Protein AF-A0A659S687-F1 (afdb_monomer)

pLDDT: mean 72.68, std 13.69, range [40.66, 93.31]

Solvent-accessible surface area (backbone atoms only — not comparable to full-atom values): 5165 Å² total; per-residue (Å²): 113,69,66,62,53,48,52,52,52,51,53,31,72,76,35,100,54,63,29,64,43,75,40,89,47,77,103,77,66,59,49,76,42,70,29,76,60,30,53,50,52,51,54,51,50,56,50,50,51,55,53,51,49,55,52,51,56,57,70,67,39,89,86,52,73,74,82,86,41,67,66,60,59,53,52,50,58,58,57,69,63,66,78,77,123

InterPro domains:
  IPR036388 Winged helix-like DNA-binding domain superfamily [G3DSA:1.10.10.10] (1-63)
  IPR036390 Winged helix DNA-binding domain superfamily [SSF46785] (1-61)
  IPR051815 Molybdate-responsive transcriptional regulator [PTHR30432] (1-81)

Radius of gyration: 20.7 Å; Cα contacts (8 Å, |Δi|>4): 45; chains: 1; bounding box: 39×34×59 Å

Structure (mmCIF, N/CA/C/O backbone):
data_AF-A0A659S687-F1
#
_entry.id   AF-A0A659S687-F1
#
loop_
_atom_site.group_PDB
_atom_site.id
_atom_site.type_symbol
_atom_site.label_atom_id
_atom_site.label_alt_id
_atom_site.label_comp_id
_atom_site.label_asym_id
_atom_site.label_entity_id
_atom_site.label_seq_id
_atom_site.pdbx_PDB_ins_code
_atom_site.Cartn_x
_atom_site.Cartn_y
_atom_site.Cartn_z
_atom_site.occupancy
_atom_site.B_iso_or_equiv
_atom_site.auth_seq_id
_atom_site.auth_comp_id
_atom_site.auth_asym_id
_atom_site.auth_atom_id
_atom_site.pdbx_PDB_model_num
ATOM 1 N N . TYR A 1 1 ? -2.710 12.631 14.491 1.00 54.59 1 TYR A N 1
ATOM 2 C CA . TYR A 1 1 ? -3.564 11.538 15.010 1.00 54.59 1 TYR A CA 1
ATOM 3 C C . TYR A 1 1 ? -4.902 11.442 14.273 1.00 54.59 1 TYR A C 1
ATOM 5 O O . TYR A 1 1 ? -5.200 10.387 13.735 1.00 54.59 1 TYR A O 1
ATOM 13 N N . LYS A 1 2 ? -5.683 12.531 14.169 1.00 68.38 2 LYS A N 1
ATOM 14 C CA . LYS A 1 2 ? -6.995 12.538 13.487 1.00 68.38 2 LYS A CA 1
ATOM 15 C C . LYS A 1 2 ? -6.930 12.191 11.985 1.00 68.38 2 LYS A C 1
ATOM 17 O O . LYS A 1 2 ? -7.766 11.443 11.503 1.00 68.38 2 LYS A O 1
ATOM 22 N N . SER A 1 3 ? -5.908 12.676 11.273 1.00 74.50 3 SER A N 1
ATOM 23 C CA . SER A 1 3 ? -5.688 12.406 9.840 1.00 74.50 3 SER A CA 1
ATOM 24 C C . SER A 1 3 ? -5.448 10.926 9.523 1.00 74.50 3 SER A C 1
ATOM 26 O O . SER A 1 3 ? -6.068 10.389 8.616 1.00 74.50 3 SER A O 1
ATOM 28 N N . ALA A 1 4 ? -4.605 10.249 10.307 1.00 70.56 4 ALA A N 1
ATOM 29 C CA . ALA A 1 4 ? -4.339 8.818 10.145 1.00 70.56 4 ALA A CA 1
ATOM 30 C C . ALA A 1 4 ? -5.594 7.966 10.397 1.00 70.56 4 ALA A C 1
ATOM 32 O O . ALA A 1 4 ? -5.843 6.995 9.691 1.00 70.56 4 ALA A O 1
ATOM 33 N N . TRP A 1 5 ? -6.417 8.364 11.370 1.00 71.06 5 TRP A N 1
ATOM 34 C CA . TRP A 1 5 ? -7.689 7.696 11.642 1.00 71.06 5 TRP A CA 1
ATOM 35 C C . TRP A 1 5 ? -8.718 7.874 10.525 1.00 71.06 5 TRP A C 1
ATOM 37 O O . TRP A 1 5 ? -9.430 6.920 10.223 1.00 71.06 5 TRP A O 1
ATOM 47 N N . TYR A 1 6 ? -8.784 9.056 9.904 1.00 76.00 6 TYR A N 1
ATOM 48 C CA . TYR A 1 6 ? -9.623 9.261 8.720 1.00 76.00 6 TYR A CA 1
ATOM 49 C C . TYR A 1 6 ? -9.160 8.390 7.555 1.00 76.00 6 TYR A C 1
ATOM 51 O O . TYR A 1 6 ? -9.971 7.649 7.019 1.00 76.00 6 TYR A O 1
ATOM 59 N N . ALA A 1 7 ? -7.856 8.364 7.266 1.00 78.56 7 ALA A N 1
ATOM 60 C CA . ALA A 1 7 ? -7.309 7.523 6.202 1.00 78.56 7 ALA A CA 1
ATOM 61 C C . ALA A 1 7 ? -7.632 6.030 6.401 1.00 78.56 7 ALA A C 1
ATOM 63 O O . ALA A 1 7 ? -8.040 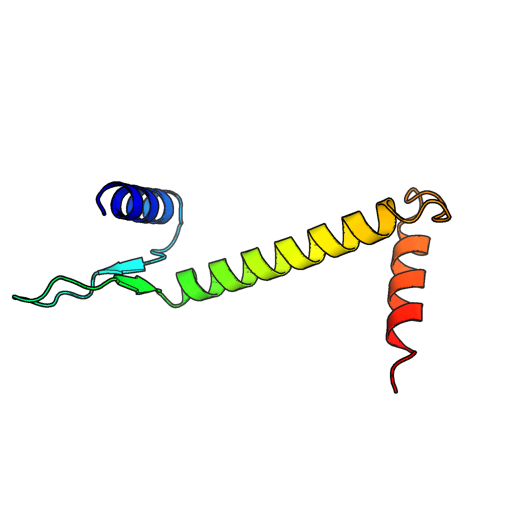5.357 5.460 1.00 78.56 7 ALA A O 1
ATOM 64 N N . ILE A 1 8 ? -7.521 5.511 7.630 1.00 73.88 8 ILE A N 1
ATOM 65 C CA . ILE A 1 8 ? -7.878 4.116 7.940 1.00 73.88 8 ILE A CA 1
ATOM 66 C C . ILE A 1 8 ? -9.376 3.858 7.734 1.00 73.88 8 ILE A C 1
ATOM 68 O O . ILE A 1 8 ? -9.751 2.819 7.191 1.00 73.88 8 ILE A O 1
ATOM 72 N N . ASN A 1 9 ? -10.238 4.783 8.169 1.00 77.25 9 ASN A N 1
ATOM 73 C CA . ASN A 1 9 ? -11.681 4.659 7.971 1.00 77.25 9 ASN A CA 1
ATOM 74 C C . ASN A 1 9 ? -12.046 4.679 6.482 1.00 77.25 9 ASN A C 1
ATOM 76 O O . ASN A 1 9 ? -12.815 3.826 6.046 1.00 77.25 9 ASN A O 1
ATOM 80 N N . ASP A 1 10 ? -11.456 5.592 5.713 1.00 81.06 10 ASP A N 1
ATOM 81 C CA . ASP A 1 10 ? -11.686 5.712 4.274 1.00 81.06 10 ASP A CA 1
ATOM 82 C C . ASP A 1 10 ? -11.220 4.443 3.549 1.00 81.06 10 ASP A C 1
ATOM 84 O O . ASP A 1 10 ? -11.957 3.868 2.752 1.00 81.06 10 ASP A O 1
ATOM 88 N N . MET A 1 11 ? -10.036 3.926 3.889 1.00 78.12 11 MET A N 1
ATOM 89 C CA . MET A 1 11 ? -9.523 2.677 3.323 1.00 78.12 11 MET A CA 1
ATOM 90 C C . MET A 1 11 ? -10.395 1.463 3.674 1.00 78.12 11 MET A C 1
ATOM 92 O O . MET A 1 11 ? -10.598 0.592 2.829 1.00 78.12 11 MET A O 1
ATOM 96 N N . ASN A 1 12 ? -10.928 1.398 4.898 1.00 79.12 12 ASN A N 1
ATOM 97 C CA . ASN A 1 12 ? -11.881 0.363 5.297 1.00 79.12 12 ASN A CA 1
ATOM 98 C C . ASN A 1 12 ? -13.203 0.483 4.525 1.00 79.12 12 ASN A C 1
ATOM 100 O O . ASN A 1 12 ? -13.762 -0.538 4.144 1.00 79.12 12 ASN A O 1
ATOM 104 N N . GLN A 1 13 ? -13.695 1.702 4.279 1.00 79.00 13 GLN A N 1
ATOM 105 C CA . GLN A 1 13 ? -14.939 1.943 3.543 1.00 79.00 13 GLN A CA 1
ATOM 106 C C . GLN A 1 13 ? -14.813 1.626 2.048 1.00 79.00 13 GLN A C 1
ATOM 108 O O . GLN A 1 13 ? -15.764 1.149 1.434 1.00 79.00 13 GLN A O 1
ATOM 113 N N . LEU A 1 14 ? -13.639 1.871 1.465 1.00 81.44 14 LEU A N 1
ATOM 114 C CA . LEU A 1 14 ? -13.335 1.566 0.066 1.00 81.44 14 LEU A CA 1
ATOM 115 C C . LEU A 1 14 ? -13.001 0.084 -0.169 1.00 81.44 14 LEU A C 1
ATOM 117 O O . LEU A 1 14 ? -12.949 -0.361 -1.315 1.00 81.44 14 L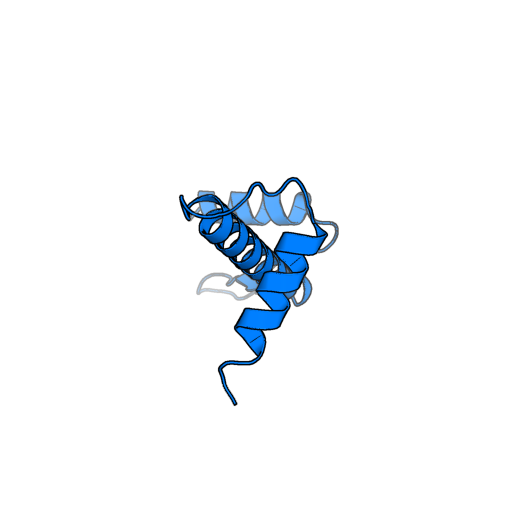EU A O 1
ATOM 121 N N . SER A 1 15 ? -12.770 -0.685 0.896 1.00 78.50 15 SER A N 1
ATOM 122 C CA . SER A 1 15 ? -12.402 -2.097 0.814 1.00 78.50 15 SER A CA 1
ATOM 123 C C . SER A 1 15 ? -13.602 -3.003 1.056 1.00 78.50 15 SER A C 1
ATOM 125 O O . SER A 1 15 ? -14.395 -2.789 1.965 1.00 78.50 15 SER A O 1
ATOM 127 N N . ALA A 1 16 ? -13.693 -4.096 0.297 1.00 78.25 16 ALA A N 1
ATOM 128 C CA . ALA A 1 16 ? -14.736 -5.108 0.493 1.00 78.25 16 ALA A CA 1
ATOM 129 C C . ALA A 1 16 ? -14.626 -5.849 1.844 1.00 78.25 16 ALA A C 1
ATOM 131 O O . ALA A 1 16 ? -15.577 -6.493 2.282 1.00 78.25 16 ALA A O 1
ATOM 132 N N . GLN A 1 17 ? -13.461 -5.785 2.493 1.00 81.81 17 GLN A N 1
ATOM 133 C CA . GLN A 1 17 ? -13.186 -6.377 3.800 1.00 81.81 17 GLN A CA 1
ATOM 134 C C . GLN A 1 17 ? -12.426 -5.366 4.663 1.00 81.81 17 GLN A C 1
ATOM 136 O O . GLN A 1 17 ? -11.592 -4.616 4.151 1.00 81.81 17 GLN A O 1
ATOM 141 N N . MET A 1 18 ? -12.683 -5.368 5.974 1.00 81.44 18 MET A N 1
ATOM 142 C CA . MET A 1 18 ? -11.965 -4.504 6.914 1.00 81.44 18 MET A CA 1
ATOM 143 C C . MET A 1 18 ? -10.459 -4.775 6.847 1.00 81.44 18 MET A C 1
ATOM 145 O O . MET A 1 18 ? -10.020 -5.921 6.936 1.00 81.44 18 MET A O 1
ATOM 149 N N . LEU A 1 19 ? -9.664 -3.716 6.712 1.00 81.50 19 LEU A N 1
ATOM 150 C CA . LEU A 1 19 ? -8.202 -3.762 6.684 1.00 81.50 19 LEU A CA 1
ATOM 151 C C . LEU A 1 19 ? -7.603 -3.646 8.087 1.00 81.50 19 LEU A C 1
ATOM 153 O O . LEU A 1 19 ? -6.561 -4.236 8.372 1.00 81.50 19 LEU A O 1
ATOM 157 N N . VAL A 1 20 ? -8.257 -2.875 8.959 1.00 83.31 20 VAL A N 1
ATOM 158 C CA . VAL A 1 20 ? -7.786 -2.574 10.315 1.00 83.31 20 VAL A CA 1
ATOM 159 C C . VAL A 1 20 ? -8.929 -2.724 11.312 1.00 83.31 20 VAL A C 1
ATOM 161 O O . VAL A 1 20 ? -9.974 -2.086 11.164 1.00 83.31 20 VAL A O 1
ATOM 164 N N . GLU A 1 21 ? -8.707 -3.524 12.349 1.00 75.94 21 GLU A N 1
ATOM 165 C CA . GLU A 1 21 ? -9.592 -3.676 13.500 1.00 75.94 21 GLU A CA 1
ATOM 166 C C . GLU A 1 21 ? -9.162 -2.758 14.646 1.00 75.94 21 GLU A C 1
ATOM 168 O O . GLU A 1 21 ? -7.974 -2.512 14.883 1.00 75.94 21 GLU A O 1
ATOM 173 N N . ARG A 1 22 ? -10.148 -2.246 15.387 1.00 71.62 22 ARG A N 1
ATOM 174 C CA . ARG A 1 22 ? -9.886 -1.509 16.624 1.00 71.62 22 ARG A CA 1
ATOM 175 C C . ARG A 1 22 ? -9.629 -2.514 17.738 1.00 71.62 22 ARG A C 1
ATOM 177 O O . ARG A 1 22 ? -10.511 -3.310 18.043 1.00 71.62 22 ARG A O 1
ATOM 184 N N . ALA A 1 23 ? -8.481 -2.431 18.398 1.00 62.22 23 ALA A N 1
ATOM 185 C CA . ALA A 1 23 ? -8.296 -3.111 19.669 1.00 62.22 23 ALA A CA 1
ATOM 186 C C . ALA A 1 23 ? -9.106 -2.350 20.729 1.00 62.22 23 ALA A C 1
ATOM 188 O O . ALA A 1 23 ? -8.757 -1.235 21.127 1.00 62.22 23 ALA A O 1
ATOM 189 N N . THR A 1 24 ? -10.228 -2.916 21.167 1.00 52.25 24 THR A N 1
ATOM 190 C CA . THR A 1 24 ? -10.981 -2.398 22.311 1.00 52.25 24 THR A CA 1
ATOM 191 C C . THR A 1 24 ? -10.144 -2.590 23.579 1.00 52.25 24 THR A C 1
ATOM 193 O O . THR A 1 24 ? -10.014 -3.695 24.090 1.00 52.25 24 THR A O 1
ATOM 196 N N . GLY A 1 25 ? -9.547 -1.511 24.095 1.00 50.47 25 GLY A N 1
ATOM 197 C CA . GLY A 1 25 ? -8.731 -1.552 25.313 1.00 50.47 25 GLY A CA 1
ATOM 198 C C . GLY A 1 25 ? -8.751 -0.227 26.075 1.00 50.47 25 GLY A C 1
ATOM 199 O O . GLY A 1 25 ? -8.341 0.803 25.545 1.00 50.47 25 GLY A O 1
ATOM 200 N N . GLY A 1 26 ? -9.284 -0.255 27.303 1.00 58.12 26 GLY A N 1
ATOM 201 C CA . GLY A 1 26 ? -9.523 0.905 28.173 1.00 58.12 26 GLY A CA 1
ATOM 202 C C . GLY A 1 26 ? -8.267 1.628 28.686 1.00 58.12 26 GLY A C 1
ATOM 203 O O . GLY A 1 26 ? -7.155 1.180 28.448 1.00 58.12 26 GLY A O 1
ATOM 204 N N . LYS A 1 27 ? -8.489 2.761 29.383 1.00 48.03 27 LYS A N 1
ATOM 205 C CA . LYS A 1 27 ? -7.582 3.738 30.057 1.00 48.03 27 LYS A CA 1
ATOM 206 C C . LYS A 1 27 ? -6.226 4.137 29.424 1.00 48.03 27 LYS A C 1
ATOM 208 O O . LYS A 1 27 ? -5.707 5.171 29.827 1.00 48.03 27 LYS A O 1
ATOM 213 N N . GLY A 1 28 ? -5.689 3.425 28.433 1.00 51.03 28 GLY A N 1
ATOM 214 C CA . GLY A 1 28 ? -4.382 3.665 27.803 1.00 51.03 28 GLY A CA 1
ATOM 215 C C . GLY A 1 28 ? -4.401 3.860 26.281 1.00 51.03 28 GLY A C 1
ATOM 216 O O . GLY A 1 28 ? -3.344 4.041 25.691 1.00 51.03 28 GLY A O 1
ATOM 217 N N . GLY A 1 29 ? -5.577 3.880 25.646 1.00 51.56 29 GLY A N 1
ATOM 218 C CA . GLY A 1 29 ? -5.723 4.209 24.224 1.00 51.56 29 GLY A CA 1
ATOM 219 C C . GLY A 1 29 ? -5.852 2.971 23.340 1.00 51.56 29 GLY A C 1
ATOM 220 O O . GLY A 1 29 ? -4.938 2.159 23.233 1.00 51.56 29 GLY A O 1
ATOM 221 N N . GLY A 1 30 ? -7.017 2.848 22.702 1.00 57.66 30 GLY A N 1
ATOM 222 C CA . GLY A 1 30 ? -7.344 1.754 21.792 1.00 57.66 30 GLY A CA 1
ATOM 223 C C . GLY A 1 30 ? -6.345 1.666 20.643 1.00 57.66 30 GLY A C 1
ATOM 224 O O . GLY A 1 30 ? -6.226 2.589 19.834 1.00 57.66 30 GLY A O 1
ATOM 225 N N . GLY A 1 31 ? -5.617 0.554 20.600 1.00 70.06 31 GLY A N 1
ATOM 226 C CA . GLY A 1 31 ? -4.714 0.225 19.506 1.00 70.06 31 GLY A CA 1
ATOM 227 C C . GLY A 1 31 ? -5.473 -0.098 18.218 1.00 70.06 31 GLY A C 1
ATOM 228 O O . GLY A 1 31 ? -6.696 -0.254 18.202 1.00 70.06 31 GLY A O 1
ATOM 229 N N . ALA A 1 32 ? -4.732 -0.218 17.126 1.00 77.75 32 ALA A N 1
ATOM 230 C CA . ALA A 1 32 ? -5.239 -0.651 15.835 1.00 77.75 32 ALA A CA 1
ATOM 231 C C . ALA A 1 32 ? -4.423 -1.866 15.389 1.00 77.75 32 ALA A C 1
ATOM 233 O O . ALA A 1 32 ? -3.195 -1.838 15.465 1.00 77.75 32 ALA A O 1
ATOM 234 N N . VAL A 1 33 ? -5.096 -2.931 14.966 1.00 82.12 33 VAL A N 1
ATOM 235 C CA . VAL A 1 33 ? -4.455 -4.174 14.524 1.00 82.12 33 VAL A CA 1
ATOM 236 C C . VAL A 1 33 ? -4.862 -4.436 13.083 1.00 82.12 33 VAL A C 1
ATOM 238 O O . VAL A 1 33 ? -6.031 -4.303 12.727 1.00 82.12 33 VAL A O 1
ATOM 241 N N . LEU A 1 34 ? -3.894 -4.782 12.234 1.00 85.38 34 LEU A N 1
ATOM 242 C CA . LEU A 1 34 ? -4.180 -5.180 10.858 1.00 85.38 34 LEU A CA 1
ATOM 243 C C . LEU A 1 34 ? -4.952 -6.498 10.850 1.00 85.38 34 LEU A C 1
ATOM 245 O O . LEU A 1 34 ? -4.560 -7.458 11.514 1.00 85.38 34 LEU A O 1
ATOM 249 N N . THR A 1 35 ? -6.005 -6.568 10.044 1.00 88.94 35 THR A N 1
ATOM 250 C CA . THR A 1 35 ? -6.654 -7.846 9.756 1.00 88.94 35 THR A CA 1
ATOM 251 C C . THR A 1 35 ? -5.759 -8.685 8.850 1.00 88.94 35 THR A C 1
ATOM 253 O O . THR A 1 35 ? -4.855 -8.178 8.176 1.00 88.94 35 THR A O 1
ATOM 256 N N . ARG A 1 36 ? -6.057 -9.983 8.744 1.00 88.75 36 ARG A N 1
ATOM 257 C CA . ARG A 1 36 ? -5.396 -10.862 7.768 1.00 88.75 36 ARG A CA 1
ATOM 258 C C . ARG A 1 36 ? -5.512 -10.327 6.335 1.00 88.75 36 ARG A C 1
ATOM 260 O O . ARG A 1 36 ? -4.579 -10.461 5.547 1.00 88.75 36 ARG A O 1
ATOM 267 N N . TYR A 1 37 ? -6.654 -9.732 5.992 1.00 86.75 37 TYR A N 1
ATOM 268 C CA . TYR A 1 37 ? -6.863 -9.136 4.676 1.00 86.75 37 TYR A CA 1
ATOM 269 C C . TYR A 1 37 ? -6.038 -7.854 4.500 1.00 86.75 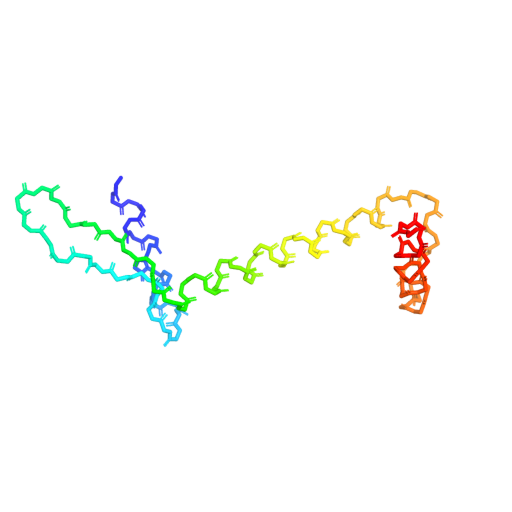37 TYR A C 1
ATOM 271 O O . TYR A 1 37 ? -5.367 -7.709 3.482 1.00 86.75 37 TYR A O 1
ATOM 279 N N . GLY A 1 38 ? -5.980 -6.989 5.520 1.00 87.81 38 GLY A N 1
ATOM 280 C CA . GLY A 1 38 ? -5.113 -5.808 5.526 1.00 87.81 38 GLY A CA 1
ATOM 281 C C . GLY A 1 38 ? -3.632 -6.153 5.347 1.00 87.81 38 GLY A C 1
ATOM 282 O O . GLY A 1 38 ? -2.948 -5.532 4.539 1.00 87.81 38 GLY A O 1
ATOM 283 N N . GLN A 1 39 ? -3.148 -7.203 6.016 1.00 91.06 39 GLN A N 1
ATOM 284 C CA . GLN A 1 39 ? -1.783 -7.709 5.820 1.00 91.06 39 GLN A CA 1
ATOM 285 C C . GLN A 1 39 ? -1.540 -8.176 4.378 1.00 91.06 39 GLN A C 1
ATOM 287 O O . GLN A 1 39 ? -0.508 -7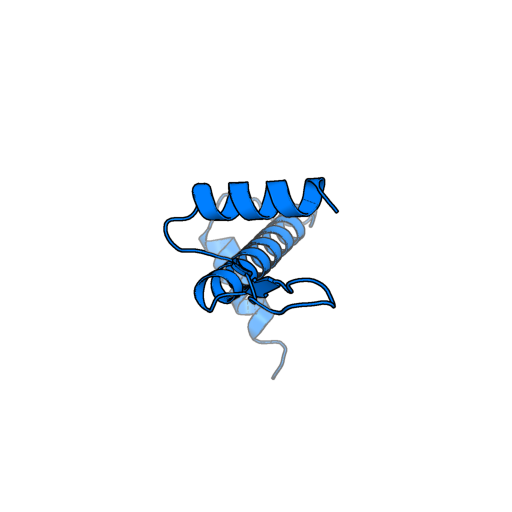.860 3.788 1.00 91.06 39 GLN A O 1
ATOM 292 N N . ARG A 1 40 ? -2.494 -8.905 3.788 1.00 91.12 40 ARG A N 1
ATOM 293 C CA . ARG A 1 40 ? -2.384 -9.388 2.406 1.00 91.12 40 ARG A CA 1
ATOM 294 C C . ARG A 1 40 ? -2.420 -8.250 1.384 1.00 91.12 40 ARG A C 1
ATOM 296 O O . ARG A 1 40 ? -1.736 -8.334 0.369 1.00 91.12 40 ARG A O 1
ATOM 303 N N . LEU A 1 41 ? -3.181 -7.190 1.655 1.00 88.56 41 LEU A N 1
ATOM 304 C CA . LEU A 1 41 ? -3.215 -5.995 0.815 1.00 88.56 41 LEU A CA 1
ATOM 305 C C . LEU A 1 41 ? -1.859 -5.280 0.796 1.00 88.56 41 LEU A C 1
ATOM 307 O O . LEU A 1 41 ? -1.398 -4.899 -0.276 1.00 88.56 41 LEU A O 1
ATOM 311 N N . ILE A 1 42 ? -1.200 -5.152 1.951 1.00 89.88 42 ILE A N 1
ATOM 312 C CA . ILE A 1 42 ? 0.148 -4.567 2.036 1.00 89.88 42 ILE A CA 1
ATOM 313 C C . ILE A 1 42 ? 1.137 -5.388 1.202 1.00 89.88 42 ILE A C 1
ATOM 315 O O . ILE A 1 42 ? 1.830 -4.834 0.357 1.00 89.88 42 ILE A O 1
ATOM 319 N N . GLN A 1 43 ? 1.127 -6.717 1.347 1.00 92.50 43 GLN A N 1
ATOM 320 C CA . GLN A 1 43 ? 1.991 -7.600 0.551 1.00 92.50 43 GLN A CA 1
ATOM 321 C C . GLN A 1 43 ? 1.764 -7.451 -0.961 1.00 92.50 43 GLN A C 1
ATOM 323 O O . GLN A 1 43 ? 2.717 -7.480 -1.739 1.00 92.50 43 GLN A O 1
ATOM 328 N N . LEU A 1 44 ? 0.508 -7.295 -1.392 1.00 91.88 44 LEU A N 1
ATOM 329 C CA . LEU A 1 44 ? 0.179 -7.053 -2.796 1.00 91.88 44 LEU A CA 1
ATOM 330 C C . LEU A 1 44 ? 0.725 -5.703 -3.277 1.00 91.88 44 LEU A C 1
ATOM 332 O O . LEU A 1 44 ? 1.261 -5.624 -4.381 1.00 91.88 44 LEU A O 1
ATOM 336 N N . TYR A 1 45 ? 0.597 -4.658 -2.461 1.00 90.56 45 TYR A N 1
ATOM 337 C CA . TYR A 1 45 ? 1.107 -3.330 -2.786 1.00 90.56 45 TYR A CA 1
ATOM 338 C C . TYR A 1 45 ? 2.635 -3.330 -2.925 1.00 90.56 45 TYR A C 1
ATOM 340 O O . TYR A 1 45 ? 3.161 -2.821 -3.914 1.00 90.56 45 TYR A O 1
ATOM 348 N N . ASP A 1 46 ? 3.342 -3.988 -2.004 1.00 93.31 46 ASP A N 1
ATOM 349 C CA . ASP A 1 46 ? 4.799 -4.140 -2.069 1.00 93.31 46 ASP A CA 1
ATOM 350 C C . ASP A 1 46 ? 5.231 -4.897 -3.334 1.00 93.31 46 ASP A C 1
ATOM 352 O O . ASP A 1 46 ? 6.195 -4.515 -4.002 1.00 93.31 46 ASP A O 1
ATOM 356 N N . LEU A 1 47 ? 4.497 -5.953 -3.704 1.00 92.62 47 LEU A N 1
ATOM 357 C CA . LEU A 1 47 ? 4.759 -6.711 -4.926 1.00 92.62 47 LEU A CA 1
ATOM 358 C C . LEU A 1 47 ? 4.546 -5.855 -6.183 1.00 92.62 47 LEU A C 1
ATOM 360 O O . LEU A 1 47 ? 5.366 -5.899 -7.100 1.00 92.62 47 LEU A O 1
ATOM 364 N N . LEU A 1 48 ? 3.473 -5.062 -6.224 1.00 92.50 48 LEU A N 1
ATOM 365 C CA . LEU A 1 48 ? 3.208 -4.129 -7.320 1.00 92.50 48 LEU A CA 1
ATOM 366 C C . LEU A 1 48 ? 4.328 -3.095 -7.453 1.00 92.50 48 LEU A C 1
ATOM 368 O O . LEU A 1 48 ? 4.799 -2.868 -8.566 1.00 92.50 48 LEU A O 1
ATOM 372 N N . GLY A 1 49 ? 4.805 -2.537 -6.339 1.00 92.12 49 GLY A N 1
ATOM 373 C CA . GLY A 1 49 ? 5.934 -1.606 -6.331 1.00 92.12 49 GLY A CA 1
ATOM 374 C C . GLY A 1 49 ? 7.213 -2.233 -6.890 1.00 92.12 49 GLY A C 1
ATOM 375 O O . GLY A 1 49 ? 7.884 -1.637 -7.729 1.00 92.12 49 GLY A O 1
ATOM 376 N N . GLN A 1 50 ? 7.519 -3.477 -6.513 1.00 91.12 50 GLN A N 1
ATOM 377 C CA . GLN A 1 50 ? 8.667 -4.205 -7.067 1.00 91.12 50 GLN A CA 1
ATOM 378 C C . GLN A 1 50 ? 8.539 -4.453 -8.575 1.00 91.12 50 GLN A C 1
ATOM 380 O O . GLN A 1 50 ? 9.533 -4.377 -9.298 1.00 91.12 50 GLN A O 1
ATOM 385 N N . ILE A 1 51 ? 7.336 -4.770 -9.062 1.00 87.75 51 ILE A N 1
ATOM 386 C CA . ILE A 1 51 ? 7.078 -4.965 -10.495 1.00 87.75 51 ILE A CA 1
ATOM 387 C C . ILE A 1 51 ? 7.245 -3.644 -11.250 1.00 87.75 51 ILE A C 1
ATOM 389 O O . ILE A 1 51 ? 7.916 -3.620 -12.280 1.00 87.75 51 ILE A O 1
ATOM 393 N N . GLN A 1 52 ? 6.681 -2.552 -10.727 1.00 89.25 52 GLN A N 1
ATOM 394 C CA . GLN A 1 52 ? 6.819 -1.215 -11.306 1.00 89.25 52 GLN A CA 1
ATOM 395 C C . GLN A 1 52 ? 8.287 -0.797 -11.382 1.00 89.25 52 GLN A C 1
ATOM 397 O O . GLN A 1 52 ? 8.736 -0.387 -12.448 1.00 89.25 52 GLN A O 1
ATOM 402 N N . GLN A 1 53 ? 9.048 -0.971 -10.298 1.00 86.81 53 GLN A N 1
ATOM 403 C CA . GLN A 1 53 ? 10.467 -0.627 -10.276 1.00 86.81 53 GLN A CA 1
ATOM 404 C C . GLN A 1 53 ? 11.252 -1.417 -11.327 1.00 86.81 53 GLN A C 1
ATOM 406 O O . GLN A 1 53 ? 11.963 -0.825 -12.128 1.00 86.81 53 GLN A O 1
ATOM 411 N N . LYS A 1 54 ? 11.054 -2.739 -11.404 1.00 81.19 54 LYS A N 1
ATOM 412 C CA . LYS A 1 54 ? 11.707 -3.572 -12.426 1.00 81.19 54 LYS A CA 1
ATOM 413 C C . LYS A 1 54 ? 11.352 -3.142 -13.847 1.00 81.19 54 LYS A C 1
ATOM 415 O O . LYS A 1 54 ? 12.205 -3.204 -14.725 1.00 81.19 54 LYS A O 1
ATOM 420 N N . ALA A 1 55 ? 10.104 -2.739 -14.088 1.00 77.75 55 ALA A N 1
ATOM 421 C CA . ALA A 1 55 ? 9.688 -2.236 -15.392 1.00 77.75 55 ALA A CA 1
ATOM 422 C C . ALA A 1 55 ? 10.393 -0.913 -15.733 1.00 77.75 55 ALA A C 1
ATOM 424 O O . ALA A 1 55 ? 10.882 -0.763 -16.850 1.00 77.75 55 ALA A O 1
ATOM 425 N N . PHE A 1 56 ? 10.506 0.010 -14.773 1.00 83.06 56 PHE A N 1
ATOM 426 C CA . PHE A 1 56 ? 11.255 1.257 -14.950 1.00 83.06 56 PHE A CA 1
ATOM 427 C C . PHE A 1 56 ? 12.743 1.021 -15.195 1.00 83.06 56 PHE A C 1
ATOM 429 O O . PHE A 1 56 ? 13.305 1.650 -16.088 1.00 83.06 56 PHE A O 1
ATOM 436 N N . ASP A 1 57 ? 13.364 0.095 -14.467 1.00 79.94 57 ASP A N 1
ATOM 437 C CA . ASP A 1 57 ? 14.778 -0.240 -14.651 1.00 79.94 57 ASP A CA 1
ATOM 438 C C . ASP A 1 57 ? 15.047 -0.760 -16.074 1.00 79.94 57 ASP A C 1
ATOM 440 O O . ASP A 1 57 ? 16.059 -0.418 -16.673 1.00 79.94 57 ASP A O 1
ATOM 444 N N . VAL A 1 58 ? 14.125 -1.546 -16.646 1.00 74.25 58 VAL A N 1
ATOM 445 C CA . VAL A 1 58 ? 14.224 -2.035 -18.035 1.00 74.25 58 VAL A CA 1
ATOM 446 C C . VAL A 1 58 ? 14.056 -0.909 -19.059 1.00 74.25 58 VAL A C 1
ATOM 448 O O . VAL A 1 58 ? 14.683 -0.958 -20.111 1.00 74.25 58 VAL A O 1
ATOM 451 N N . LEU A 1 59 ? 13.208 0.081 -18.771 1.00 71.19 59 LEU A N 1
ATOM 452 C CA . LEU A 1 59 ? 12.972 1.232 -19.650 1.00 71.19 59 LEU A CA 1
ATOM 453 C C . LEU A 1 59 ? 14.082 2.289 -19.582 1.00 71.19 59 LEU A C 1
ATOM 455 O O . LEU A 1 59 ? 14.223 3.062 -20.521 1.00 71.19 59 LEU A O 1
ATOM 459 N N . SER A 1 60 ? 14.820 2.352 -18.473 1.00 68.88 60 SER A N 1
ATOM 460 C CA . SER A 1 60 ? 15.868 3.359 -18.231 1.00 68.88 60 SER A CA 1
ATOM 461 C C . SER A 1 60 ? 17.246 2.93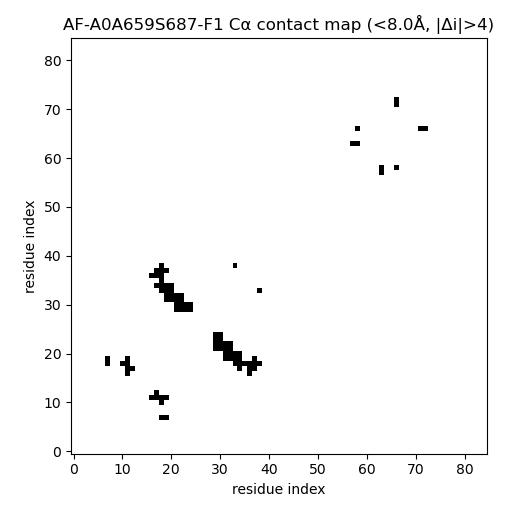5 -18.750 1.00 68.88 60 SER A C 1
ATOM 463 O O . SER A 1 60 ? 18.206 3.691 -18.643 1.00 68.88 60 SER A O 1
ATOM 465 N N . ASP A 1 61 ? 17.359 1.709 -19.256 1.00 69.31 61 ASP A N 1
ATOM 466 C CA . ASP A 1 61 ? 18.572 1.173 -19.860 1.00 69.31 61 ASP A CA 1
ATOM 467 C C . ASP A 1 61 ? 18.613 1.647 -21.328 1.00 69.31 61 ASP A C 1
ATOM 469 O O . ASP A 1 61 ? 17.888 1.116 -22.166 1.00 69.31 61 ASP A O 1
ATOM 473 N N . ASP A 1 62 ? 19.394 2.691 -21.637 1.00 55.81 62 ASP A N 1
ATOM 474 C CA . ASP A 1 62 ? 19.432 3.361 -22.960 1.00 55.81 62 ASP A CA 1
ATOM 475 C C . ASP A 1 62 ? 19.853 2.427 -24.124 1.00 55.81 62 ASP A C 1
ATOM 477 O O . ASP A 1 62 ? 19.552 2.705 -25.285 1.00 55.81 62 ASP A O 1
ATOM 481 N N . ASP A 1 63 ? 20.487 1.284 -23.828 1.00 57.66 63 ASP A N 1
ATOM 482 C CA . ASP A 1 63 ? 20.817 0.211 -24.787 1.00 57.66 63 ASP A CA 1
ATOM 483 C C . ASP A 1 63 ? 19.697 -0.855 -24.919 1.00 57.66 63 ASP A C 1
ATOM 485 O O . ASP A 1 63 ? 19.844 -1.892 -25.590 1.00 57.66 63 ASP A O 1
ATOM 489 N N . ALA A 1 64 ? 18.547 -0.656 -24.267 1.00 55.38 64 ALA A N 1
ATOM 490 C CA . ALA A 1 64 ? 17.417 -1.565 -24.360 1.00 55.38 64 ALA A CA 1
ATOM 491 C C . ALA A 1 64 ? 16.659 -1.368 -25.678 1.00 55.38 64 ALA A C 1
ATOM 493 O O . ALA A 1 64 ? 15.923 -0.406 -25.879 1.00 55.38 64 ALA A O 1
ATOM 494 N N . LEU A 1 65 ? 16.805 -2.362 -26.563 1.00 57.25 65 LEU A N 1
ATOM 495 C CA . LEU A 1 65 ? 15.894 -2.608 -27.682 1.00 57.25 65 LEU A CA 1
ATOM 496 C C . LEU A 1 65 ? 14.430 -2.377 -27.256 1.00 57.25 65 LEU A C 1
ATOM 498 O O . LEU A 1 65 ? 14.066 -2.774 -26.142 1.00 57.25 65 LEU A O 1
ATOM 502 N N . PRO A 1 66 ? 13.603 -1.777 -28.130 1.00 59.44 66 PRO A N 1
ATOM 503 C CA . PRO A 1 66 ? 12.248 -1.372 -27.792 1.00 59.44 66 PRO A CA 1
ATOM 504 C C . PRO A 1 66 ? 11.434 -2.514 -27.167 1.00 59.44 66 PRO A C 1
ATOM 506 O O . PRO A 1 66 ? 11.570 -3.695 -27.491 1.00 59.44 66 PRO A O 1
ATOM 509 N N . LEU A 1 67 ? 10.572 -2.139 -26.220 1.00 54.84 67 LEU A N 1
ATOM 510 C CA . LEU A 1 67 ? 9.678 -3.049 -25.500 1.00 54.84 67 LEU A CA 1
ATOM 511 C C . LEU A 1 67 ? 8.456 -3.465 -26.341 1.00 54.84 67 LEU A C 1
ATOM 513 O O . LEU A 1 67 ? 7.442 -3.902 -25.802 1.00 54.84 67 LEU A O 1
ATOM 517 N N . ASP A 1 68 ? 8.523 -3.299 -27.658 1.00 60.84 68 ASP A N 1
ATOM 518 C CA . ASP A 1 68 ? 7.479 -3.671 -28.611 1.00 60.84 68 ASP A CA 1
ATOM 519 C C . ASP A 1 68 ? 7.367 -5.194 -28.782 1.00 60.84 68 ASP A C 1
ATOM 521 O O . ASP A 1 68 ? 6.339 -5.699 -29.234 1.00 60.84 68 ASP A O 1
ATOM 525 N N . SER A 1 69 ? 8.367 -5.950 -28.318 1.00 62.00 69 SER A N 1
ATOM 526 C CA . SER A 1 69 ? 8.307 -7.406 -28.232 1.00 62.00 69 SER A CA 1
ATOM 527 C C . SER A 1 69 ? 8.292 -7.893 -26.782 1.00 62.00 69 SER A C 1
ATOM 529 O O . SER A 1 69 ? 9.326 -8.052 -26.130 1.00 62.00 69 SER A O 1
ATOM 531 N N . LEU A 1 70 ? 7.097 -8.238 -26.291 1.00 63.38 70 LEU A N 1
ATOM 532 C CA . LEU A 1 70 ? 6.881 -8.964 -25.030 1.00 63.38 70 LEU A CA 1
ATOM 533 C C . LEU A 1 70 ? 7.784 -10.213 -24.917 1.00 63.38 70 LEU A C 1
ATOM 535 O O . LEU A 1 70 ? 8.248 -10.561 -23.832 1.00 63.38 70 LEU A O 1
ATOM 539 N N . LEU A 1 71 ? 8.094 -10.856 -26.047 1.00 66.31 71 LEU A N 1
ATOM 540 C CA . LEU A 1 71 ? 8.998 -12.003 -26.116 1.00 66.31 71 LEU A CA 1
ATOM 541 C C . LEU A 1 71 ? 10.452 -11.630 -25.775 1.00 66.31 71 LEU A C 1
ATOM 543 O O . LEU A 1 71 ? 11.137 -12.404 -25.103 1.00 66.31 71 LEU A O 1
ATOM 547 N N . ALA A 1 72 ? 10.922 -10.448 -26.184 1.00 64.88 72 ALA A N 1
ATOM 548 C CA . ALA A 1 72 ? 12.260 -9.958 -25.851 1.00 64.88 72 ALA A CA 1
ATOM 549 C C . ALA A 1 72 ? 12.387 -9.644 -24.350 1.00 64.88 72 ALA A C 1
ATOM 551 O O . ALA A 1 72 ? 13.373 -10.030 -23.714 1.00 64.88 72 ALA A O 1
ATOM 552 N N . ALA A 1 73 ? 11.349 -9.037 -23.764 1.00 67.94 73 ALA A N 1
ATOM 553 C CA . ALA A 1 73 ? 11.281 -8.770 -22.328 1.00 67.94 73 ALA A CA 1
ATOM 554 C C . ALA A 1 73 ? 11.281 -10.072 -21.498 1.00 67.94 73 ALA A C 1
ATOM 556 O O . ALA A 1 73 ? 12.064 -10.210 -20.553 1.00 67.94 73 ALA A O 1
ATOM 557 N N . ILE A 1 74 ? 10.469 -11.067 -21.888 1.00 71.19 74 ILE A N 1
ATOM 558 C CA . ILE A 1 74 ? 10.407 -12.380 -21.219 1.00 71.19 74 ILE A CA 1
ATOM 559 C C . ILE A 1 74 ? 11.739 -13.140 -21.351 1.00 71.19 74 ILE A C 1
ATOM 561 O O . ILE A 1 74 ? 12.222 -13.717 -20.373 1.00 71.19 74 ILE A O 1
ATOM 565 N N . SER A 1 75 ? 12.375 -13.106 -22.527 1.00 69.50 75 SER A N 1
ATOM 566 C CA . SER A 1 75 ? 13.653 -13.794 -22.769 1.00 69.50 75 SER A CA 1
ATOM 567 C C . SER A 1 75 ? 14.777 -13.259 -21.875 1.00 69.50 75 SER A C 1
ATOM 569 O O . SER A 1 75 ? 15.528 -14.040 -21.290 1.00 69.50 75 SER A O 1
ATOM 571 N N . ARG A 1 76 ? 14.865 -11.935 -21.683 1.00 65.06 76 ARG A N 1
ATOM 572 C CA . ARG A 1 76 ? 15.858 -11.324 -20.780 1.00 65.06 76 ARG A CA 1
ATOM 573 C C . ARG A 1 76 ? 15.618 -11.675 -19.313 1.00 65.06 76 ARG A C 1
ATOM 575 O O . ARG A 1 76 ? 16.577 -11.966 -18.598 1.00 65.06 76 ARG A O 1
ATOM 582 N N . LEU A 1 77 ? 14.362 -11.709 -18.867 1.00 67.25 77 LEU A N 1
ATOM 583 C CA . LEU A 1 77 ? 14.033 -12.098 -17.492 1.00 67.25 77 LEU A CA 1
ATOM 584 C C . LEU A 1 77 ? 14.457 -13.551 -17.195 1.00 67.25 77 LEU A C 1
ATOM 586 O O . LEU A 1 77 ? 14.948 -13.844 -16.102 1.00 67.25 77 LEU A O 1
ATOM 590 N N . SER A 1 78 ? 14.335 -14.440 -18.189 1.00 71.81 78 SER A N 1
ATOM 591 C CA . SER A 1 78 ? 14.800 -15.832 -18.106 1.00 71.81 78 SER A CA 1
ATOM 592 C C . SER A 1 78 ? 16.331 -15.960 -18.115 1.00 71.81 78 SER A C 1
ATOM 594 O O . SER A 1 78 ? 16.883 -16.808 -17.415 1.00 71.81 78 SER A O 1
ATOM 596 N N . LEU A 1 79 ? 17.039 -15.099 -18.854 1.00 63.00 79 LEU A N 1
ATOM 597 C CA . LEU A 1 79 ? 18.507 -15.094 -18.883 1.00 63.00 79 LEU A CA 1
ATOM 598 C C . LEU A 1 79 ? 19.110 -14.584 -17.565 1.00 63.00 79 LEU A C 1
ATOM 600 O O . LEU A 1 79 ? 20.067 -15.168 -17.060 1.00 63.00 79 LEU A O 1
ATOM 604 N N . LYS A 1 80 ? 18.518 -13.551 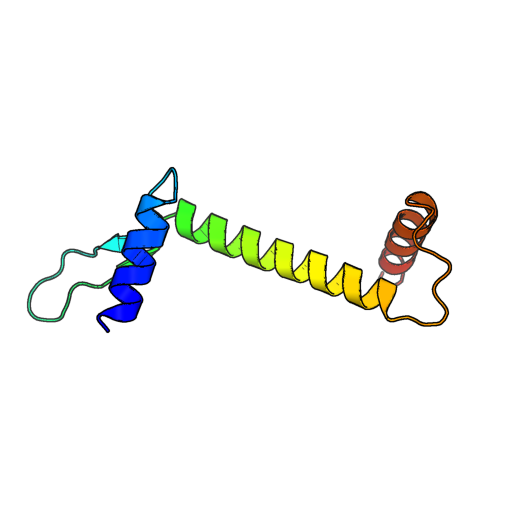-16.949 1.00 57.50 80 LYS A N 1
ATOM 605 C CA . LYS A 1 80 ? 19.022 -12.969 -15.689 1.00 57.50 80 LYS A CA 1
ATOM 606 C C . LYS A 1 80 ? 18.803 -13.870 -14.463 1.00 57.50 80 LYS A C 1
ATOM 608 O O . LYS A 1 80 ? 19.481 -13.698 -13.457 1.00 57.50 80 LYS A O 1
ATOM 613 N N . THR A 1 81 ? 17.902 -14.853 -14.541 1.00 57.66 81 THR A N 1
ATOM 614 C CA . THR 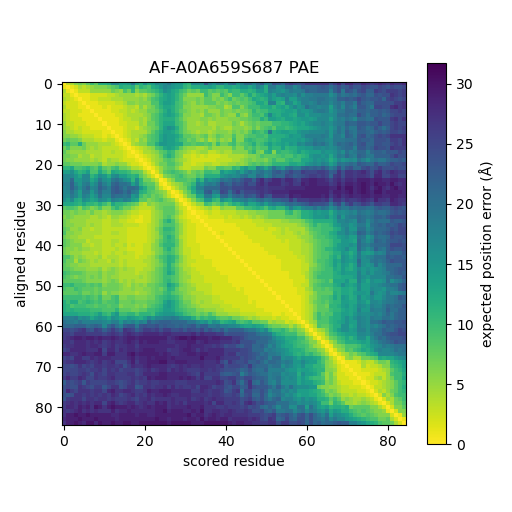A 1 81 ? 17.639 -15.815 -13.453 1.00 57.66 81 THR A CA 1
ATOM 615 C C . THR A 1 81 ? 18.603 -17.004 -13.427 1.00 57.66 81 THR A C 1
ATOM 617 O O . THR A 1 81 ? 18.683 -17.679 -12.406 1.00 57.66 81 THR A O 1
ATOM 620 N N . LYS A 1 82 ? 19.374 -17.254 -14.496 1.00 50.22 82 LYS A N 1
ATOM 621 C CA . LYS A 1 82 ? 20.311 -18.392 -14.568 1.00 50.2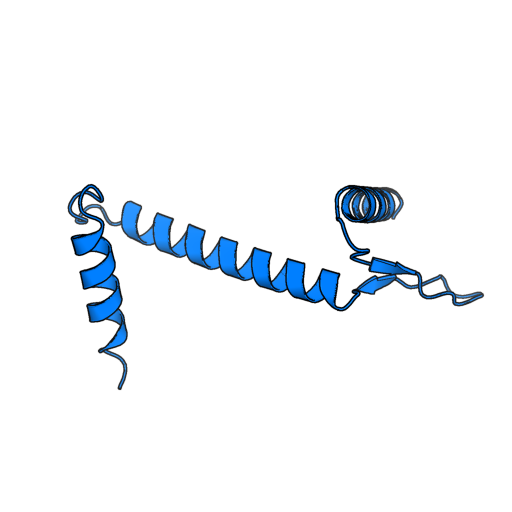2 82 LYS A CA 1
ATOM 622 C C . LYS A 1 82 ? 21.752 -18.080 -14.151 1.00 50.22 82 LYS A C 1
ATOM 624 O O . LYS A 1 82 ? 22.560 -18.997 -14.109 1.00 50.22 82 LYS A O 1
ATOM 629 N N . SER A 1 83 ? 22.080 -16.829 -13.821 1.00 47.00 83 SER A N 1
ATOM 630 C CA . SER A 1 83 ? 23.453 -16.438 -13.448 1.00 47.00 83 SER A CA 1
ATOM 631 C C . SER A 1 83 ? 23.742 -16.472 -11.937 1.00 47.00 83 SER A C 1
ATOM 633 O O . SER A 1 83 ? 24.794 -16.005 -11.513 1.00 47.00 83 SER A O 1
ATOM 635 N N . HIS A 1 84 ? 22.832 -17.024 -11.129 1.00 49.75 84 HIS A N 1
ATOM 636 C CA . HIS A 1 84 ? 23.041 -17.281 -9.701 1.00 49.75 84 HIS A CA 1
ATOM 637 C C . HIS A 1 84 ? 22.645 -18.724 -9.356 1.00 49.75 84 HIS A C 1
ATOM 639 O O . HIS A 1 84 ? 21.623 -18.943 -8.709 1.00 49.75 84 HIS A O 1
ATOM 645 N N . ILE A 1 85 ? 23.440 -19.695 -9.814 1.00 40.66 85 ILE A N 1
ATOM 646 C CA . ILE A 1 85 ? 23.612 -21.029 -9.208 1.00 40.66 85 ILE A CA 1
ATOM 647 C C . ILE A 1 85 ? 25.088 -21.392 -9.341 1.00 40.66 85 ILE A C 1
ATOM 649 O O . ILE A 1 85 ? 25.622 -21.189 -10.455 1.00 40.66 85 ILE A O 1
#

Foldseek 3Di:
DVVVVVVQVVVCVVDPHRQWDWQPDPDPDIDIDGDPVVVVVVVVVVVVVVVVVVVVVLVPPPP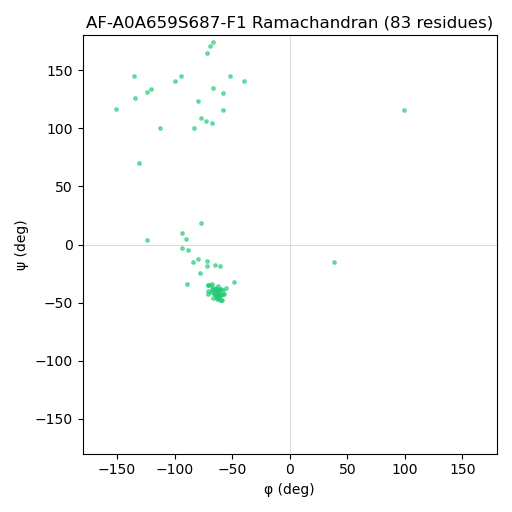RDDPPDPPVVVVVVVVVVPPPD

Sequence (85 aa):
YKSAWYAINDMNQLSAQMLVERATGGKGGGGAVLTRYGQRLIQLYDLLGQIQQKAFDVLSDDDALPLDSLLAAISRLSLKTKSHI

Mean predicted aligned error: 13.76 Å

Organism: NCBI:txid436295

Secondary structure (DSSP, 8-state):
-HHHHHHHHHHHHHSSS-SEEE----SS---EEE-HHHHHHHHHHHHHHHHHHHHHHHHS-TT---TT-HHHHHHHHHHHTSS--

Nearest PDB structures (foldseek):
  8zdz-assembly1_A  TM=3.863E-01  e=4.342E+00  Drosophila mojavensis
  5e1z-assembly1_B  TM=5.323E-01  e=9.346E+00  Dehalococcoides mccartyi BTF08